Protein AF-A0A835VGP7-F1 (afdb_monomer_lite)

Organism: Vanilla planifolia (NCBI:txid51239)

Secondary structure (DSSP, 8-state):
-----TTSS-SSHHHHHHHHHHHHHHHHHTT--EEEEE---TTGGGTTSTTTHHHHHHHHHHHHHHHHHHHT-S-EEEEESSHHHHHHHHHHTTT--SEEEETTSSS-S-TT-SEEEEEE--G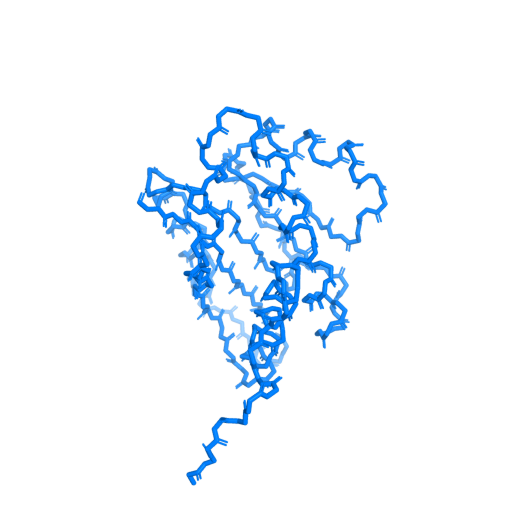GGHHHHHHHHHHTT------SS---EEEEEE---

Foldseek 3Di:
DDDDDPPNDAPDDLSLLLVLLVVVLVCVVVVNFEDEREDPDPVVAVLPDPPNVVVVLVSVLSNQVSNCVSNVDQEEEEEEADPVVQVVSCVVPVVRRYHTHYLPDPPRDDPPHAEYEYEDEDPVSVVSVVVVVVVVPPPPDDDDDDGHHYYYYYYDD

Structure (mmCIF, N/CA/C/O backbone):
data_AF-A0A835VGP7-F1
#
_entry.id   AF-A0A835VGP7-F1
#
loop_
_atom_site.group_PDB
_atom_site.id
_atom_site.type_symbol
_atom_site.label_atom_id
_atom_site.label_alt_id
_atom_site.label_comp_id
_atom_site.label_asym_id
_atom_site.label_entity_id
_atom_site.label_seq_id
_atom_site.pdbx_PDB_ins_code
_atom_site.Cartn_x
_atom_site.Cartn_y
_atom_site.Cartn_z
_atom_site.occupancy
_atom_site.B_iso_or_equiv
_atom_site.auth_seq_id
_atom_site.auth_comp_id
_atom_site.auth_asym_id
_atom_site.auth_atom_id
_atom_site.pdbx_PDB_model_num
ATOM 1 N N . MET A 1 1 ? 1.172 -31.790 -3.438 1.00 37.16 1 MET A N 1
ATOM 2 C CA . MET A 1 1 ? 2.405 -31.147 -3.930 1.00 37.16 1 MET A CA 1
ATOM 3 C C . MET A 1 1 ? 2.093 -30.675 -5.328 1.00 37.16 1 MET A C 1
ATOM 5 O O . MET A 1 1 ? 2.151 -31.468 -6.258 1.00 37.16 1 MET A O 1
ATOM 9 N N . GLU A 1 2 ? 1.618 -29.441 -5.435 1.00 39.34 2 GLU A N 1
ATOM 10 C CA . GLU A 1 2 ? 1.272 -28.847 -6.720 1.00 39.34 2 GLU A CA 1
ATOM 11 C C . GLU A 1 2 ? 2.558 -28.300 -7.335 1.00 39.34 2 GLU A C 1
ATOM 13 O O . GLU A 1 2 ? 3.303 -27.569 -6.682 1.00 39.34 2 GLU A O 1
ATOM 18 N N . VAL A 1 3 ? 2.883 -28.757 -8.541 1.00 43.88 3 VAL A N 1
ATOM 19 C CA . VAL A 1 3 ? 4.025 -28.244 -9.297 1.00 43.88 3 VAL A CA 1
ATOM 20 C C . VAL A 1 3 ? 3.570 -26.975 -9.996 1.00 43.88 3 VAL A C 1
ATOM 22 O O . VAL A 1 3 ? 2.727 -27.058 -10.887 1.00 43.88 3 VAL A O 1
ATOM 25 N N . ALA A 1 4 ? 4.132 -25.835 -9.584 1.00 40.19 4 ALA A N 1
ATOM 26 C CA . ALA A 1 4 ? 3.876 -24.547 -10.217 1.00 40.19 4 ALA A CA 1
ATOM 27 C C . ALA A 1 4 ? 4.044 -24.679 -11.737 1.00 40.19 4 ALA A C 1
ATOM 29 O O . ALA A 1 4 ? 5.073 -25.150 -12.240 1.00 40.19 4 ALA A O 1
ATOM 30 N N . SER A 1 5 ? 2.984 -24.340 -12.457 1.00 38.09 5 SER A N 1
ATOM 31 C CA . SER A 1 5 ? 2.913 -24.465 -13.897 1.00 38.09 5 SER A CA 1
ATOM 32 C C . SER A 1 5 ? 3.683 -23.320 -14.554 1.00 38.09 5 SER A C 1
ATOM 34 O O . SER A 1 5 ? 3.902 -22.256 -13.977 1.00 38.09 5 SER A O 1
ATOM 36 N N . LYS A 1 6 ? 4.061 -23.493 -15.823 1.00 42.47 6 LYS A N 1
ATOM 37 C CA . LYS A 1 6 ? 4.760 -22.450 -16.593 1.00 42.47 6 LYS A CA 1
ATOM 38 C C . LYS A 1 6 ? 3.882 -21.211 -16.896 1.00 42.47 6 LYS A C 1
ATOM 40 O O . LYS A 1 6 ? 4.333 -20.332 -17.622 1.00 42.47 6 LYS A O 1
ATOM 45 N N . GLY A 1 7 ? 2.646 -21.161 -16.386 1.00 47.03 7 GLY A N 1
ATOM 46 C CA . GLY A 1 7 ? 1.744 -20.006 -16.434 1.00 47.03 7 GLY A CA 1
ATOM 47 C C . GLY A 1 7 ? 1.668 -19.192 -15.135 1.00 47.03 7 GLY A C 1
ATOM 48 O O . GLY A 1 7 ? 0.972 -18.185 -15.123 1.00 47.03 7 GLY A O 1
ATOM 49 N N . ASP A 1 8 ? 2.372 -19.590 -14.070 1.00 59.50 8 ASP A N 1
ATOM 50 C CA . ASP A 1 8 ? 2.225 -18.979 -12.735 1.00 59.50 8 ASP A CA 1
ATOM 51 C C . ASP A 1 8 ? 3.210 -17.814 -12.487 1.00 59.50 8 ASP A C 1
ATOM 53 O O . ASP A 1 8 ? 3.236 -17.232 -11.402 1.00 59.50 8 ASP A O 1
ATOM 57 N N . LEU A 1 9 ? 4.039 -17.484 -13.486 1.00 58.50 9 LEU A N 1
ATOM 58 C CA . LEU A 1 9 ? 4.958 -16.344 -13.465 1.00 58.50 9 LEU A CA 1
ATOM 59 C C . LEU A 1 9 ? 4.364 -15.172 -14.262 1.00 58.50 9 LEU A C 1
ATOM 61 O O . LEU A 1 9 ? 3.874 -15.388 -15.374 1.00 58.50 9 LEU A O 1
ATOM 65 N N . PRO A 1 10 ? 4.440 -13.937 -13.740 1.00 65.94 10 PRO A N 1
ATOM 66 C CA . PRO A 1 10 ? 3.866 -12.768 -14.390 1.00 65.94 10 PRO A CA 1
ATOM 67 C C . PRO A 1 10 ? 4.641 -12.413 -15.666 1.00 65.94 10 PRO A C 1
ATOM 69 O O . PRO A 1 10 ? 5.865 -12.535 -15.726 1.00 65.94 10 PRO A O 1
ATOM 72 N N . SER A 1 11 ? 3.920 -11.969 -16.699 1.00 72.88 11 SER A N 1
ATOM 73 C CA . SER A 1 11 ? 4.481 -11.611 -18.012 1.00 72.88 11 SER A CA 1
ATOM 74 C C . SER A 1 11 ? 5.293 -10.316 -18.013 1.00 72.88 11 SER A C 1
ATOM 76 O O . SER A 1 11 ? 6.114 -10.100 -18.905 1.00 72.88 11 SER A O 1
ATOM 78 N N . ASP A 1 12 ? 5.041 -9.456 -17.034 1.00 81.69 12 ASP A N 1
ATOM 79 C CA . ASP A 1 12 ? 5.506 -8.079 -16.948 1.00 81.69 12 ASP A CA 1
ATOM 80 C C . ASP A 1 12 ? 5.430 -7.587 -15.491 1.00 81.69 12 ASP A C 1
ATOM 82 O O . ASP A 1 12 ? 4.983 -8.299 -14.584 1.00 81.69 12 ASP A O 1
ATOM 86 N N . LEU A 1 13 ? 5.916 -6.366 -15.265 1.00 79.25 13 LEU A N 1
ATOM 87 C CA . LEU A 1 13 ? 6.008 -5.758 -13.941 1.00 79.25 13 LEU A CA 1
ATOM 88 C C . LEU A 1 13 ? 4.621 -5.522 -13.318 1.00 79.25 13 LEU A C 1
ATOM 90 O O . LEU A 1 13 ? 4.427 -5.838 -12.148 1.00 79.25 13 LEU A O 1
ATOM 94 N N . GLU A 1 14 ? 3.638 -5.060 -14.097 1.00 86.50 14 GLU A N 1
ATOM 95 C CA . GLU A 1 14 ? 2.270 -4.819 -13.618 1.00 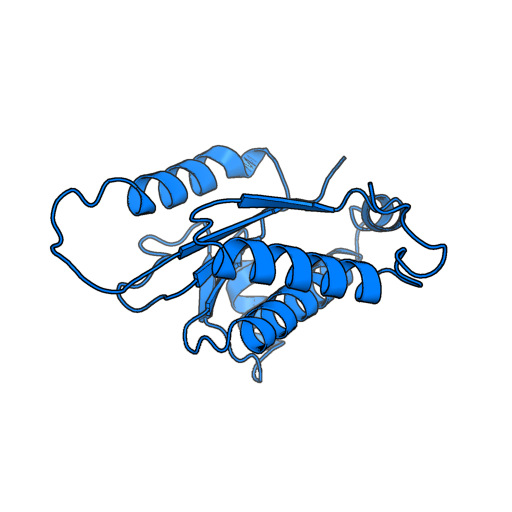86.50 14 GLU A CA 1
ATOM 96 C C . GLU A 1 14 ? 1.575 -6.127 -13.202 1.00 86.50 14 GLU A C 1
ATOM 98 O O . GLU A 1 14 ? 0.963 -6.201 -12.134 1.00 86.50 14 GLU A O 1
ATOM 103 N N . GLY A 1 15 ? 1.724 -7.193 -13.992 1.00 86.25 15 GLY A N 1
ATOM 104 C CA . GLY A 1 15 ? 1.233 -8.527 -13.655 1.00 86.25 15 GLY A CA 1
ATOM 105 C C . GLY A 1 15 ? 1.816 -9.053 -12.341 1.00 86.25 15 GLY A C 1
ATOM 106 O O . GLY A 1 15 ? 1.093 -9.665 -11.554 1.00 86.25 15 GLY A O 1
ATOM 107 N 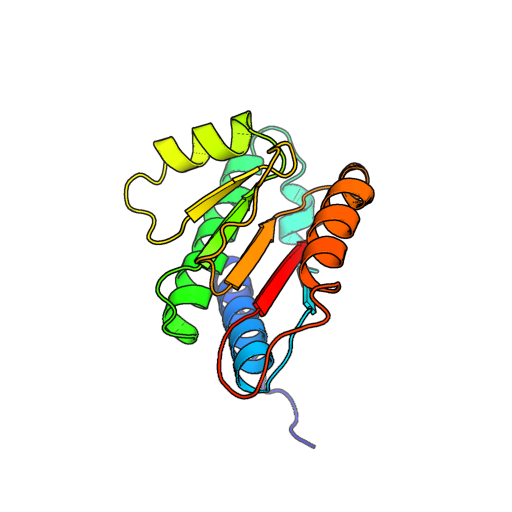N . ALA A 1 16 ? 3.088 -8.754 -12.057 1.00 85.56 16 ALA A N 1
ATOM 108 C CA . ALA A 1 16 ? 3.728 -9.111 -10.793 1.00 85.56 16 ALA A CA 1
ATOM 109 C C . ALA A 1 16 ? 3.143 -8.325 -9.608 1.00 85.56 16 ALA A C 1
ATOM 111 O O . ALA A 1 16 ? 2.883 -8.909 -8.553 1.00 85.56 16 ALA A O 1
ATOM 112 N N . ILE A 1 17 ? 2.851 -7.029 -9.794 1.00 87.88 17 ILE A N 1
ATOM 113 C CA . ILE A 1 17 ? 2.120 -6.232 -8.798 1.00 87.88 17 ILE A CA 1
ATOM 114 C C . ILE A 1 17 ? 0.751 -6.859 -8.512 1.00 87.88 17 ILE A C 1
ATOM 116 O O . ILE A 1 17 ? 0.409 -7.096 -7.355 1.00 87.88 17 ILE A O 1
ATOM 120 N N . ARG A 1 18 ? -0.027 -7.168 -9.556 1.00 89.88 18 ARG A N 1
ATOM 121 C CA . ARG A 1 18 ? -1.385 -7.720 -9.414 1.00 89.88 18 ARG A CA 1
ATOM 122 C C . ARG A 1 18 ? -1.387 -9.093 -8.740 1.00 89.88 18 ARG A C 1
ATOM 124 O O . ARG A 1 18 ? -2.232 -9.342 -7.881 1.00 89.88 18 ARG A O 1
ATOM 131 N N . GLN A 1 19 ? -0.425 -9.958 -9.061 1.00 88.00 19 GLN A N 1
ATOM 132 C CA . GLN A 1 19 ? -0.238 -11.240 -8.373 1.00 88.00 19 GLN A CA 1
ATOM 133 C C . GLN A 1 19 ? 0.111 -11.041 -6.887 1.00 88.00 19 GLN A C 1
ATOM 135 O O . GLN A 1 19 ? -0.391 -11.766 -6.027 1.00 88.00 19 GLN A O 1
ATOM 140 N N . SER A 1 20 ? 0.903 -10.017 -6.561 1.00 88.12 20 SER A N 1
ATOM 141 C CA . SER A 1 20 ? 1.198 -9.645 -5.176 1.00 88.12 20 SER A CA 1
ATOM 142 C C . SER A 1 20 ? -0.038 -9.125 -4.425 1.00 88.12 20 SER A C 1
ATOM 144 O O . SER A 1 20 ? -0.281 -9.519 -3.280 1.00 88.12 20 SER A O 1
ATOM 146 N N . SER A 1 21 ? -0.897 -8.329 -5.075 1.00 89.12 21 SER A N 1
ATOM 147 C CA . SER A 1 21 ? -2.205 -7.941 -4.524 1.00 89.12 21 SER A CA 1
ATOM 148 C C . SER A 1 21 ? -3.102 -9.158 -4.265 1.00 89.12 21 SER A C 1
ATOM 150 O O . SER A 1 21 ? -3.760 -9.212 -3.230 1.00 89.12 21 SER A O 1
ATOM 152 N N . GLN A 1 22 ? -3.099 -10.164 -5.150 1.00 90.25 22 GLN A N 1
ATOM 153 C CA . GLN A 1 22 ? -3.840 -11.425 -4.966 1.00 90.25 22 GLN A CA 1
ATOM 154 C C . GLN A 1 22 ? -3.316 -12.257 -3.790 1.00 90.25 22 GLN A C 1
ATOM 156 O O . GLN A 1 22 ? -4.114 -12.759 -2.993 1.00 90.25 22 GLN A O 1
ATOM 161 N N . ALA A 1 23 ? -1.995 -12.374 -3.637 1.00 87.12 23 ALA A N 1
ATOM 162 C CA . ALA A 1 23 ? -1.385 -13.026 -2.479 1.00 87.12 23 ALA A CA 1
ATOM 163 C C . ALA A 1 23 ? -1.734 -12.292 -1.171 1.00 87.12 23 ALA A C 1
ATOM 165 O O . ALA A 1 23 ? -2.134 -12.923 -0.192 1.00 87.12 23 ALA A O 1
ATOM 166 N N . SER A 1 24 ? -1.677 -10.957 -1.184 1.00 87.06 24 SER A N 1
ATOM 167 C CA . SER A 1 24 ? -2.021 -10.097 -0.043 1.00 87.06 24 SER A CA 1
ATOM 168 C C . SER A 1 24 ? -3.502 -10.206 0.343 1.00 87.06 24 SER A C 1
ATOM 170 O O . SER A 1 24 ? -3.826 -10.374 1.517 1.00 87.06 24 SER A O 1
ATOM 172 N N . ALA A 1 25 ? -4.407 -10.197 -0.641 1.00 86.94 25 ALA A N 1
ATOM 173 C CA . ALA A 1 25 ? -5.839 -10.402 -0.435 1.00 86.94 25 ALA A CA 1
ATOM 174 C C . ALA A 1 25 ? -6.156 -11.813 0.092 1.00 86.94 25 ALA A C 1
ATOM 176 O O . ALA A 1 25 ? -7.017 -11.971 0.953 1.00 86.94 25 ALA A O 1
ATOM 177 N N . SER A 1 26 ? -5.432 -12.838 -0.373 1.00 85.75 26 SER A N 1
ATOM 178 C CA . SER A 1 26 ? -5.572 -14.217 0.122 1.00 85.75 26 SER A CA 1
ATOM 179 C C . SER A 1 26 ? -5.092 -14.361 1.568 1.00 85.75 26 SER A C 1
ATOM 181 O O . SER A 1 26 ? -5.717 -15.064 2.361 1.00 85.75 26 SER A O 1
ATOM 183 N N . PHE A 1 27 ? -4.007 -13.669 1.930 1.00 82.50 27 PHE A N 1
ATOM 184 C CA . PHE A 1 27 ? -3.507 -13.601 3.301 1.00 82.50 27 PHE A CA 1
ATOM 185 C C . PHE A 1 27 ? -4.529 -12.936 4.236 1.00 82.50 27 PHE A C 1
ATOM 187 O O . PHE A 1 27 ? -4.907 -13.546 5.237 1.00 82.50 27 PHE A O 1
ATOM 194 N N . ILE A 1 28 ? -5.060 -11.769 3.855 1.00 82.44 28 ILE A N 1
ATOM 195 C CA . ILE A 1 28 ? -6.180 -11.092 4.535 1.00 82.44 28 ILE A CA 1
ATOM 196 C C . ILE A 1 28 ? -7.379 -12.039 4.700 1.00 82.44 28 ILE A C 1
ATOM 198 O O . ILE A 1 28 ? -7.819 -12.310 5.814 1.00 82.44 28 ILE A O 1
ATOM 202 N N . ALA A 1 29 ? -7.845 -12.662 3.613 1.00 80.75 29 ALA A N 1
ATOM 203 C CA . ALA A 1 29 ? -8.989 -13.578 3.645 1.00 80.75 29 ALA A CA 1
ATOM 204 C C . ALA A 1 29 ? -8.768 -14.823 4.533 1.00 80.75 29 ALA A C 1
ATOM 206 O O . ALA A 1 29 ? -9.735 -15.444 4.975 1.00 80.75 29 ALA A O 1
ATOM 207 N N . SER A 1 30 ? -7.511 -15.182 4.821 1.00 80.12 30 SER A N 1
ATOM 208 C CA . SER A 1 30 ? -7.144 -16.251 5.761 1.00 80.12 30 SER A CA 1
ATOM 209 C C . SER A 1 30 ? -7.076 -15.810 7.235 1.00 80.12 30 SER A C 1
ATOM 211 O O . SER A 1 30 ? -6.811 -16.639 8.106 1.00 80.12 30 SER A O 1
ATOM 213 N N . GLY A 1 31 ? -7.336 -14.530 7.531 1.00 73.81 31 GLY A N 1
ATOM 214 C CA . GLY A 1 31 ? -7.209 -13.922 8.862 1.00 73.81 31 GLY A CA 1
ATOM 215 C C . GLY A 1 31 ? -5.800 -13.402 9.174 1.00 73.81 31 GLY A C 1
ATOM 216 O O . GLY A 1 31 ? -5.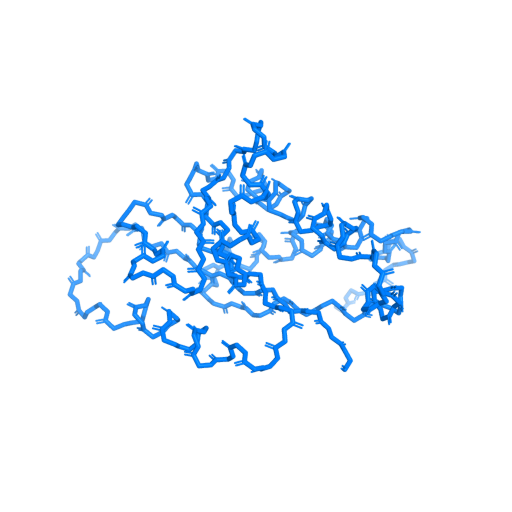417 -13.297 10.341 1.00 73.81 31 GLY A O 1
ATOM 217 N N . GLY A 1 32 ? -4.997 -13.133 8.143 1.00 71.56 32 GLY A N 1
ATOM 218 C CA . GLY A 1 32 ? -3.631 -12.643 8.262 1.00 71.56 32 GLY A CA 1
ATOM 219 C C . GLY A 1 32 ? -3.569 -11.164 8.651 1.00 71.56 32 GLY A C 1
ATOM 220 O O . GLY A 1 32 ? -3.833 -10.288 7.838 1.00 71.56 32 GLY A O 1
ATOM 221 N N . MET A 1 33 ? -3.157 -10.874 9.889 1.00 69.88 33 MET A N 1
ATOM 222 C CA . MET A 1 33 ? -3.244 -9.517 10.457 1.00 69.88 33 MET A CA 1
ATOM 223 C C . MET A 1 33 ? -2.133 -8.546 10.026 1.00 69.88 33 MET A C 1
ATOM 225 O O . MET A 1 33 ? -2.337 -7.333 10.067 1.00 69.88 33 MET A O 1
ATOM 229 N N . LYS A 1 34 ? -0.937 -9.063 9.707 1.00 75.38 34 LYS A N 1
ATOM 230 C CA . LYS A 1 34 ? 0.250 -8.284 9.315 1.00 75.38 34 LYS A CA 1
ATOM 231 C C . LYS A 1 34 ? 1.125 -9.088 8.364 1.00 75.38 34 LYS A C 1
ATOM 233 O O . LYS A 1 34 ? 1.520 -10.200 8.706 1.00 75.38 34 LYS A O 1
ATOM 238 N N . ALA A 1 35 ? 1.495 -8.494 7.237 1.00 72.00 35 ALA A N 1
ATOM 239 C CA . ALA A 1 35 ? 2.527 -9.014 6.348 1.00 72.00 35 ALA A CA 1
ATOM 240 C C . ALA A 1 35 ? 3.390 -7.876 5.795 1.00 72.00 35 ALA A C 1
ATOM 242 O O . ALA A 1 35 ? 2.939 -6.731 5.691 1.00 72.00 35 ALA A O 1
ATOM 243 N N . ILE A 1 36 ? 4.624 -8.228 5.435 1.00 74.88 36 ILE A N 1
ATOM 244 C CA . ILE A 1 36 ? 5.495 -7.415 4.591 1.00 74.88 36 ILE A CA 1
ATOM 245 C C . ILE A 1 36 ? 5.415 -8.010 3.186 1.00 74.88 36 ILE A C 1
ATOM 247 O O . ILE A 1 36 ? 5.541 -9.222 3.011 1.00 74.88 36 ILE A O 1
ATOM 251 N N . VAL A 1 37 ? 5.175 -7.153 2.204 1.00 75.12 37 VAL A N 1
ATOM 252 C CA . VAL A 1 37 ? 5.166 -7.480 0.784 1.00 75.12 37 VAL A CA 1
ATOM 253 C C . VAL A 1 37 ? 6.473 -6.972 0.190 1.00 75.12 37 VAL A C 1
ATOM 255 O O . VAL A 1 37 ? 6.635 -5.769 0.002 1.00 75.12 37 VAL A O 1
ATOM 258 N N . GLU A 1 38 ? 7.398 -7.889 -0.082 1.00 73.00 38 GLU A N 1
ATOM 259 C CA . GLU A 1 38 ? 8.678 -7.596 -0.733 1.00 73.00 38 GLU A CA 1
ATOM 260 C C . GLU A 1 38 ? 8.624 -8.015 -2.206 1.00 73.00 38 GLU A C 1
ATOM 262 O O . GLU A 1 38 ? 8.300 -9.163 -2.522 1.00 73.00 38 GLU A O 1
ATOM 267 N N . LEU A 1 39 ? 8.954 -7.101 -3.121 1.00 69.62 39 LEU A N 1
ATOM 268 C CA . LEU A 1 39 ? 8.996 -7.397 -4.555 1.00 69.62 39 LEU A CA 1
ATOM 269 C C . LEU A 1 39 ? 10.432 -7.549 -5.058 1.00 69.62 39 LEU A C 1
ATOM 271 O O . LEU A 1 39 ? 11.079 -6.589 -5.469 1.00 69.62 39 LEU A O 1
ATOM 275 N N . LEU A 1 40 ? 10.910 -8.792 -5.102 1.00 67.69 40 LEU A N 1
ATOM 276 C CA . LEU A 1 40 ? 12.229 -9.149 -5.637 1.00 67.69 40 LEU A CA 1
ATOM 277 C C . LEU A 1 40 ? 12.223 -9.228 -7.176 1.00 67.69 40 LEU A C 1
ATOM 279 O O . LEU A 1 40 ? 12.529 -10.264 -7.767 1.00 67.69 40 LEU A O 1
ATOM 283 N N . ILE A 1 41 ? 11.837 -8.133 -7.833 1.00 66.12 41 ILE A N 1
ATOM 284 C CA . ILE A 1 41 ? 11.759 -8.040 -9.294 1.00 66.12 41 ILE A CA 1
ATOM 285 C C . ILE A 1 41 ? 13.008 -7.302 -9.804 1.00 66.12 41 ILE A C 1
ATOM 287 O O . ILE A 1 41 ? 13.172 -6.128 -9.478 1.00 66.12 41 ILE A O 1
ATOM 291 N N . PRO A 1 42 ? 13.881 -7.922 -10.627 1.00 64.56 42 PRO A N 1
ATOM 292 C CA . PRO A 1 42 ? 15.122 -7.290 -11.093 1.00 64.56 42 PRO A CA 1
ATOM 293 C C . PRO A 1 42 ? 14.919 -5.943 -11.799 1.00 64.56 42 PRO A C 1
ATOM 295 O O . PRO A 1 42 ? 15.782 -5.079 -11.745 1.00 64.56 42 PRO A O 1
ATOM 298 N N . GLN A 1 43 ? 13.769 -5.743 -12.444 1.00 62.91 43 GLN A N 1
ATOM 299 C CA . GLN A 1 43 ? 13.394 -4.491 -13.095 1.00 62.91 43 GLN A CA 1
ATOM 300 C C . GLN A 1 43 ? 13.191 -3.334 -12.097 1.00 62.91 43 GLN A C 1
ATOM 302 O O . GLN A 1 43 ? 13.517 -2.199 -12.433 1.00 62.91 43 GLN A O 1
ATOM 307 N N . LEU A 1 44 ? 12.724 -3.608 -10.868 1.00 62.06 44 LEU A N 1
ATOM 308 C CA . LEU A 1 44 ? 12.546 -2.582 -9.828 1.00 62.06 44 LEU A CA 1
ATOM 309 C C . LEU A 1 44 ? 13.882 -1.988 -9.361 1.00 62.06 44 LEU A C 1
ATOM 311 O O . LEU A 1 44 ? 13.926 -0.820 -9.002 1.00 62.06 44 LEU A O 1
ATOM 315 N N . GLN A 1 45 ? 14.980 -2.746 -9.449 1.00 59.91 45 GLN A N 1
ATOM 316 C CA . GLN A 1 45 ? 16.331 -2.308 -9.057 1.00 59.91 45 GLN A CA 1
ATOM 317 C C . GLN A 1 45 ? 16.878 -1.161 -9.926 1.00 59.91 45 GLN A C 1
ATOM 319 O O . GLN A 1 45 ? 17.883 -0.542 -9.588 1.00 59.91 45 GLN A O 1
ATOM 324 N N . PHE A 1 46 ? 16.234 -0.879 -11.063 1.00 56.91 46 PHE A N 1
ATOM 325 C CA . PHE A 1 46 ? 16.550 0.270 -11.912 1.00 56.91 46 PHE A CA 1
ATOM 326 C C . PHE A 1 46 ? 15.660 1.489 -11.614 1.00 56.91 46 PHE A C 1
ATOM 328 O O . PHE A 1 46 ? 15.925 2.563 -12.155 1.00 56.91 46 PHE A O 1
ATOM 335 N N . LEU A 1 47 ? 14.634 1.356 -10.757 1.00 57.25 47 LEU A N 1
ATOM 336 C CA . LEU A 1 47 ? 13.719 2.451 -10.410 1.00 57.25 47 LEU A CA 1
ATOM 337 C C . LEU A 1 47 ? 14.247 3.389 -9.307 1.00 57.25 47 LEU A C 1
ATOM 339 O O . LEU A 1 47 ? 13.665 4.449 -9.082 1.00 57.25 47 LEU A O 1
ATOM 343 N N . ASP A 1 48 ? 15.390 3.064 -8.699 1.00 52.66 48 ASP A N 1
ATOM 344 C CA . ASP A 1 48 ? 16.123 3.955 -7.785 1.00 52.66 48 ASP A CA 1
ATOM 345 C C . ASP A 1 48 ? 16.936 5.043 -8.523 1.00 52.66 48 ASP A C 1
ATOM 347 O O . ASP A 1 48 ? 17.588 5.888 -7.905 1.00 52.66 48 ASP A O 1
ATOM 351 N N . ALA A 1 49 ? 16.904 5.055 -9.860 1.00 51.91 49 ALA A N 1
ATOM 352 C CA . ALA A 1 49 ? 17.505 6.106 -10.676 1.00 51.91 49 ALA A CA 1
ATOM 353 C C . ALA A 1 49 ? 16.665 7.401 -10.680 1.00 51.91 49 ALA A C 1
ATOM 355 O O . ALA A 1 49 ? 15.431 7.374 -10.630 1.00 51.91 49 ALA A O 1
ATOM 356 N N . GLU A 1 50 ? 17.328 8.558 -10.817 1.00 47.34 50 GLU A N 1
ATOM 357 C CA . GLU A 1 50 ? 16.655 9.859 -10.942 1.00 47.34 50 GLU A CA 1
ATOM 358 C C . GLU A 1 50 ? 15.605 9.842 -12.070 1.00 47.34 50 GLU A C 1
ATOM 360 O O . GLU A 1 50 ? 15.926 9.669 -13.245 1.00 47.34 50 GLU A O 1
ATOM 365 N N . GLY A 1 51 ? 14.338 10.050 -11.697 1.00 55.53 51 GLY A N 1
ATOM 366 C CA . GLY A 1 51 ? 13.189 10.082 -12.610 1.00 55.53 51 GLY A CA 1
ATOM 367 C C . GLY A 1 51 ? 12.264 8.863 -12.545 1.00 55.53 51 GLY A C 1
ATOM 368 O O . GLY A 1 51 ? 11.115 8.974 -12.967 1.00 55.53 51 GLY A O 1
ATOM 369 N N . ALA A 1 52 ? 12.696 7.739 -11.969 1.00 63.91 52 ALA A N 1
ATOM 370 C CA . ALA A 1 52 ? 11.919 6.497 -11.977 1.00 63.91 52 ALA A CA 1
ATOM 371 C C . ALA A 1 52 ? 10.970 6.303 -10.769 1.00 63.91 52 ALA A C 1
ATOM 373 O O . ALA A 1 52 ? 10.096 5.437 -10.800 1.00 63.91 52 ALA A 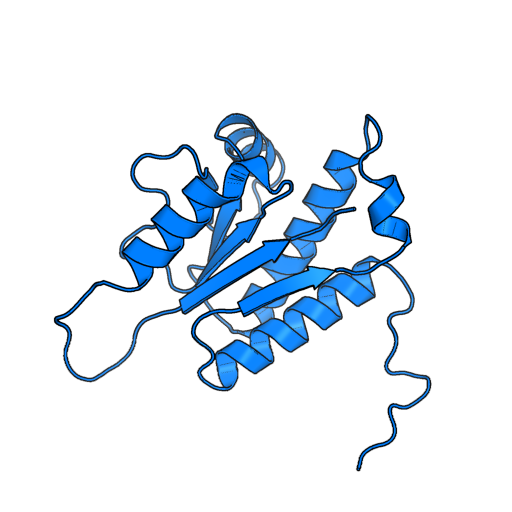O 1
ATOM 374 N N . GLN A 1 53 ? 11.020 7.194 -9.768 1.00 67.44 53 GLN A N 1
ATOM 375 C CA . GLN A 1 53 ? 10.039 7.234 -8.667 1.00 67.44 53 GLN A CA 1
ATOM 376 C C . GLN A 1 53 ? 8.582 7.313 -9.155 1.00 67.44 53 GLN A C 1
ATOM 378 O O . GLN A 1 53 ? 7.696 6.748 -8.525 1.00 67.44 53 GLN A O 1
ATOM 383 N N . GLY A 1 54 ? 8.321 7.990 -10.282 1.00 75.38 54 GLY A N 1
ATOM 384 C CA . GLY A 1 54 ? 6.974 8.076 -10.858 1.00 75.38 54 GLY A CA 1
ATOM 385 C C . GLY A 1 54 ? 6.402 6.710 -11.245 1.00 75.38 54 GLY A C 1
ATOM 386 O O . GLY A 1 54 ? 5.234 6.440 -10.988 1.00 75.38 54 GLY A O 1
ATOM 387 N N . GLU A 1 55 ? 7.235 5.823 -11.792 1.00 78.19 55 GLU A N 1
ATOM 388 C CA . GLU A 1 55 ? 6.837 4.455 -12.138 1.00 78.19 55 GLU A CA 1
ATOM 389 C C . GLU A 1 55 ? 6.568 3.627 -10.875 1.00 78.19 55 GLU A C 1
ATOM 391 O O . GLU A 1 55 ? 5.546 2.950 -10.795 1.00 78.19 55 GLU A O 1
ATOM 396 N N . LEU A 1 56 ? 7.403 3.763 -9.835 1.00 79.12 56 LEU A N 1
ATOM 397 C CA . LEU A 1 56 ? 7.157 3.132 -8.533 1.00 79.12 56 LEU A CA 1
ATOM 398 C C . LEU A 1 56 ? 5.820 3.581 -7.914 1.00 79.12 56 LEU A C 1
ATOM 400 O O . LEU A 1 56 ? 5.111 2.763 -7.319 1.00 79.12 56 LEU A O 1
ATOM 404 N N . TRP A 1 57 ? 5.442 4.854 -8.069 1.00 85.69 57 TRP A N 1
ATOM 405 C CA . TRP A 1 57 ? 4.148 5.353 -7.603 1.00 85.69 57 TRP A CA 1
ATOM 406 C C . TRP A 1 57 ? 2.979 4.755 -8.388 1.00 85.69 57 TRP A C 1
ATOM 408 O O . TRP A 1 57 ? 2.047 4.260 -7.759 1.00 85.69 57 TRP A O 1
ATOM 418 N N . GLU A 1 58 ? 3.025 4.715 -9.720 1.00 88.06 58 GLU A N 1
ATOM 419 C CA . GLU A 1 58 ? 1.958 4.085 -10.516 1.00 88.06 58 GLU A CA 1
ATOM 420 C C . GLU A 1 58 ? 1.832 2.577 -10.227 1.00 88.06 58 GLU A C 1
ATOM 422 O O . GLU A 1 58 ? 0.726 2.062 -10.065 1.00 88.06 58 GLU A O 1
ATOM 427 N N . LEU A 1 59 ? 2.947 1.865 -10.034 1.00 86.69 59 LEU A N 1
ATOM 428 C CA . LEU A 1 59 ? 2.931 0.464 -9.592 1.00 86.69 59 LEU A CA 1
ATOM 429 C C . LEU A 1 59 ? 2.335 0.316 -8.183 1.00 86.69 59 LEU A C 1
ATOM 431 O O . LEU A 1 59 ? 1.537 -0.590 -7.938 1.00 86.69 59 LEU A O 1
ATOM 435 N N . SER A 1 60 ? 2.646 1.238 -7.269 1.00 88.56 60 SER A N 1
ATOM 436 C CA . SER A 1 60 ? 2.016 1.286 -5.944 1.00 88.56 60 SER A CA 1
ATOM 437 C C . SER A 1 60 ? 0.507 1.536 -6.051 1.00 88.56 60 SER A C 1
ATOM 439 O O . SER A 1 60 ? -0.269 0.894 -5.346 1.00 88.56 60 SER A O 1
ATOM 441 N N . ARG A 1 61 ? 0.057 2.403 -6.968 1.00 92.31 61 ARG A N 1
ATOM 442 C CA . ARG A 1 61 ? -1.369 2.627 -7.250 1.00 92.31 61 ARG A CA 1
ATOM 443 C C . ARG A 1 61 ? -2.049 1.348 -7.744 1.00 92.31 61 ARG A C 1
ATOM 445 O O . ARG A 1 61 ? -3.072 0.964 -7.179 1.00 92.31 61 ARG A O 1
ATOM 452 N N . VAL A 1 62 ? -1.456 0.649 -8.718 1.00 92.19 62 VAL A N 1
ATOM 453 C CA . VAL A 1 62 ? -1.967 -0.645 -9.211 1.00 92.19 62 VAL A CA 1
ATOM 454 C C . VAL A 1 62 ? -2.084 -1.663 -8.075 1.00 92.19 62 VAL A C 1
ATOM 456 O O . VAL A 1 62 ? -3.091 -2.376 -8.011 1.00 92.19 62 VAL A O 1
ATOM 459 N N . PHE A 1 63 ? -1.108 -1.714 -7.159 1.00 91.12 63 PHE A N 1
ATOM 460 C CA . PHE A 1 63 ? -1.166 -2.593 -5.988 1.00 91.12 63 PHE A CA 1
ATOM 461 C C . PHE A 1 63 ? -2.373 -2.276 -5.102 1.00 91.12 63 PHE A C 1
ATOM 463 O O . PHE A 1 63 ? -3.141 -3.181 -4.771 1.00 91.12 63 PHE A O 1
ATOM 470 N N . LEU A 1 64 ? -2.533 -0.999 -4.734 1.00 92.94 64 LEU A N 1
ATOM 471 C CA . LEU A 1 64 ? -3.577 -0.506 -3.833 1.00 92.94 64 LEU A CA 1
ATOM 472 C C . LEU A 1 64 ? -4.980 -0.727 -4.404 1.00 92.94 64 LEU A C 1
ATOM 474 O O . LEU A 1 64 ? -5.852 -1.239 -3.703 1.00 92.94 64 LEU A O 1
ATOM 478 N N . GLU A 1 65 ? -5.200 -0.363 -5.670 1.00 93.88 65 GLU A N 1
ATOM 479 C CA . GLU A 1 65 ? -6.500 -0.497 -6.332 1.00 93.88 65 GLU A CA 1
ATOM 480 C C . GLU A 1 65 ? -6.879 -1.968 -6.522 1.00 93.88 65 GLU A C 1
ATOM 482 O O . GLU A 1 65 ? -7.985 -2.361 -6.147 1.00 93.88 65 GLU A O 1
ATOM 487 N N . SER A 1 66 ? -5.945 -2.799 -7.005 1.00 92.56 66 SER A N 1
ATOM 488 C CA . SER A 1 66 ? -6.177 -4.241 -7.174 1.00 92.56 66 SER A CA 1
ATOM 489 C C . SER A 1 66 ? -6.457 -4.918 -5.832 1.00 92.56 66 SER A C 1
ATOM 491 O O . SER A 1 66 ? -7.392 -5.704 -5.715 1.00 92.56 66 SER A O 1
ATOM 493 N N . LEU A 1 67 ? -5.674 -4.598 -4.794 1.00 90.06 67 LEU A N 1
ATOM 494 C CA . LEU A 1 67 ? -5.871 -5.131 -3.447 1.00 90.06 67 LEU A CA 1
ATOM 495 C C . LEU A 1 67 ? -7.257 -4.759 -2.910 1.00 90.06 67 LEU A C 1
ATOM 497 O O . LEU A 1 67 ? -7.980 -5.635 -2.441 1.00 90.06 67 LEU A O 1
ATOM 501 N N . LYS A 1 68 ? -7.640 -3.480 -3.017 1.00 89.56 68 LYS A N 1
ATOM 502 C CA . LYS A 1 68 ? -8.941 -2.969 -2.573 1.00 89.56 68 LYS A CA 1
ATOM 503 C C . LYS A 1 68 ? -10.108 -3.666 -3.278 1.00 89.56 68 LYS A C 1
ATOM 505 O O . LYS A 1 68 ? -11.087 -4.015 -2.618 1.00 89.56 68 LYS A O 1
ATOM 510 N N . GLU A 1 69 ? -10.011 -3.857 -4.593 1.00 92.50 69 GLU A N 1
ATOM 511 C CA . GLU A 1 69 ? -11.023 -4.554 -5.391 1.00 92.50 69 GLU A CA 1
ATOM 512 C C . GLU A 1 69 ? -11.181 -6.011 -4.935 1.00 92.50 69 GLU A C 1
ATOM 514 O O . GLU A 1 69 ? -12.299 -6.456 -4.674 1.00 92.50 69 GLU A O 1
ATOM 519 N N . LEU A 1 70 ? -10.066 -6.727 -4.754 1.00 88.62 70 LEU A N 1
ATOM 520 C CA . LEU A 1 70 ? -10.046 -8.143 -4.373 1.00 88.62 70 LEU A CA 1
ATOM 521 C C . LEU A 1 70 ? -10.635 -8.418 -2.982 1.00 88.62 70 LEU A C 1
ATOM 523 O O . LEU A 1 70 ? -11.286 -9.443 -2.790 1.00 88.62 70 LEU A O 1
ATOM 527 N N . ILE A 1 71 ? -10.412 -7.523 -2.017 1.00 86.00 71 ILE A N 1
ATOM 528 C CA . ILE A 1 71 ? -10.924 -7.664 -0.642 1.00 86.00 71 ILE A CA 1
ATOM 529 C C . ILE A 1 71 ? -12.306 -7.012 -0.438 1.00 86.00 71 ILE A C 1
ATOM 531 O O . ILE A 1 71 ? -12.941 -7.236 0.589 1.00 86.00 71 ILE A O 1
ATOM 535 N N . GLY A 1 72 ? -12.784 -6.199 -1.389 1.00 85.12 72 GLY A N 1
ATOM 536 C CA . GLY A 1 72 ? -14.101 -5.548 -1.340 1.00 85.12 72 GLY A CA 1
ATOM 537 C C . GLY A 1 72 ? -14.254 -4.422 -0.302 1.00 85.12 72 GLY A C 1
ATOM 538 O O . GLY A 1 72 ? -15.379 -4.057 0.040 1.00 85.12 72 GLY A O 1
ATOM 539 N N . ILE A 1 73 ? -13.147 -3.871 0.210 1.00 75.81 73 ILE A N 1
ATOM 540 C CA . ILE A 1 73 ? -13.121 -2.945 1.358 1.00 75.81 73 ILE A CA 1
ATOM 541 C C . ILE A 1 73 ? -13.234 -1.473 0.938 1.00 75.81 73 ILE A C 1
ATOM 543 O O . ILE A 1 73 ? -12.565 -1.001 0.010 1.00 75.81 73 ILE A O 1
ATOM 547 N N . GLN A 1 74 ? -14.041 -0.689 1.663 1.00 75.31 74 GLN A N 1
ATOM 548 C CA . GLN A 1 74 ? -14.283 0.712 1.310 1.00 75.31 74 GLN A CA 1
ATOM 549 C C . GLN A 1 74 ? -13.211 1.670 1.832 1.00 75.31 74 GLN A C 1
ATOM 551 O O . GLN A 1 74 ? -12.902 2.634 1.131 1.00 75.31 74 GLN A O 1
ATOM 556 N N . LYS A 1 75 ? -12.582 1.400 2.977 1.00 86.75 75 LYS A N 1
ATOM 557 C CA . LYS A 1 75 ? -11.645 2.328 3.630 1.00 86.75 75 LYS A CA 1
ATOM 558 C C . LYS A 1 75 ? -10.231 1.746 3.736 1.00 86.75 75 LYS A C 1
ATOM 560 O O . LYS A 1 75 ? -9.676 1.571 4.818 1.00 86.75 75 LYS A O 1
ATOM 565 N N . LEU A 1 76 ? -9.643 1.460 2.575 1.00 90.25 76 LEU A N 1
ATOM 566 C CA . LEU A 1 76 ? -8.200 1.237 2.460 1.00 90.25 76 LEU A CA 1
ATOM 567 C C . LEU A 1 76 ? -7.474 2.590 2.541 1.00 90.25 76 LEU A C 1
ATOM 569 O O . LEU A 1 76 ? -7.921 3.553 1.910 1.00 90.25 76 LEU A O 1
ATOM 573 N N . ARG A 1 77 ? -6.356 2.667 3.269 1.00 93.56 77 ARG A N 1
ATOM 574 C CA . ARG A 1 77 ? -5.503 3.862 3.361 1.00 93.56 77 ARG A CA 1
ATOM 575 C C . ARG A 1 77 ? -4.051 3.560 3.014 1.00 93.56 77 ARG A C 1
ATOM 577 O O . ARG A 1 77 ? -3.411 2.751 3.675 1.00 93.56 77 ARG A O 1
ATOM 584 N N . ALA A 1 78 ? -3.521 4.291 2.043 1.00 93.81 78 ALA A N 1
ATOM 585 C CA . ALA A 1 78 ? -2.103 4.332 1.733 1.00 93.81 78 ALA A CA 1
ATOM 586 C C . ALA A 1 78 ? -1.382 5.352 2.633 1.00 93.81 78 ALA A C 1
ATOM 588 O O . ALA A 1 78 ? -1.806 6.507 2.749 1.00 93.81 78 ALA A O 1
ATOM 589 N N . ILE A 1 79 ? -0.289 4.924 3.264 1.00 92.69 79 ILE A N 1
ATOM 590 C CA . ILE A 1 79 ? 0.635 5.780 4.012 1.00 92.69 79 ILE A CA 1
ATOM 591 C C . ILE A 1 79 ? 1.930 5.883 3.206 1.00 92.69 79 ILE A C 1
ATOM 593 O O . ILE A 1 79 ? 2.618 4.884 3.004 1.00 92.69 79 ILE A O 1
ATOM 597 N N . PHE A 1 80 ? 2.243 7.092 2.752 1.00 90.38 80 PHE A N 1
ATOM 598 C CA . PHE A 1 80 ? 3.405 7.418 1.926 1.00 90.38 80 PHE A CA 1
ATOM 599 C C . PHE A 1 80 ? 4.599 7.889 2.780 1.00 90.38 80 PHE A C 1
ATOM 601 O O . PHE A 1 80 ? 4.415 8.201 3.961 1.00 90.38 80 PHE A O 1
ATOM 608 N N . PRO A 1 81 ? 5.815 7.978 2.206 1.00 86.50 81 PRO A N 1
ATOM 609 C CA . PRO A 1 81 ? 7.040 8.288 2.953 1.00 86.50 81 PRO A CA 1
ATOM 610 C C . PRO A 1 81 ? 7.009 9.613 3.713 1.00 86.50 81 PRO A C 1
ATOM 612 O O . PRO A 1 81 ? 7.443 9.700 4.861 1.00 86.50 81 PRO A O 1
ATOM 615 N N . ASP A 1 82 ? 6.478 10.647 3.067 1.00 88.50 82 ASP A N 1
ATOM 616 C CA . ASP A 1 82 ? 6.439 12.007 3.581 1.00 88.50 82 ASP A CA 1
ATOM 617 C C . ASP A 1 82 ? 5.190 12.761 3.090 1.00 88.50 82 ASP A C 1
ATOM 619 O O . ASP A 1 82 ? 4.470 12.333 2.181 1.00 88.50 82 ASP A O 1
ATOM 623 N N . ALA A 1 83 ? 4.919 13.911 3.712 1.00 91.00 83 ALA A N 1
ATOM 624 C CA . ALA A 1 83 ? 3.737 14.718 3.415 1.00 91.00 83 ALA A CA 1
ATOM 625 C C . ALA A 1 83 ? 3.755 15.344 2.006 1.00 91.00 83 ALA A C 1
ATOM 627 O O . ALA A 1 83 ? 2.691 15.626 1.457 1.00 91.00 83 ALA A O 1
ATOM 628 N N . GLY A 1 84 ? 4.935 15.557 1.416 1.00 89.88 84 GLY A N 1
ATOM 629 C CA . GLY A 1 84 ? 5.108 16.014 0.041 1.00 89.88 84 GLY A CA 1
ATOM 630 C C . GLY A 1 84 ? 4.711 14.933 -0.960 1.00 89.88 84 GLY A C 1
ATOM 631 O O . GLY A 1 84 ? 3.870 15.201 -1.817 1.00 89.88 84 GLY A O 1
ATOM 632 N N . ALA A 1 85 ? 5.223 13.707 -0.802 1.00 88.88 85 ALA A N 1
ATOM 633 C CA . ALA A 1 85 ? 4.800 12.553 -1.601 1.00 88.88 85 ALA A CA 1
ATOM 634 C C . ALA A 1 85 ? 3.285 12.302 -1.475 1.00 88.88 85 ALA A C 1
ATOM 636 O O . ALA A 1 85 ? 2.577 12.243 -2.482 1.00 88.88 85 ALA A O 1
ATOM 637 N N . ALA A 1 86 ? 2.756 12.263 -0.245 1.00 93.00 86 ALA A N 1
ATOM 638 C CA . ALA A 1 86 ? 1.326 12.072 0.004 1.00 93.00 86 ALA A CA 1
ATOM 639 C C . ALA A 1 86 ? 0.454 13.156 -0.663 1.00 93.00 86 ALA A C 1
ATOM 641 O O . ALA A 1 86 ? -0.579 12.844 -1.257 1.00 93.00 86 ALA A O 1
ATOM 642 N N . ALA A 1 87 ? 0.855 14.431 -0.583 1.00 94.38 87 ALA A N 1
ATOM 643 C CA . ALA A 1 87 ? 0.114 15.541 -1.184 1.00 94.38 87 ALA A CA 1
ATOM 644 C C . ALA A 1 87 ? 0.209 15.563 -2.718 1.00 94.38 87 ALA A C 1
ATOM 646 O O . ALA A 1 87 ? -0.792 15.843 -3.382 1.00 94.38 87 ALA A O 1
ATOM 647 N N . LEU A 1 88 ? 1.382 15.250 -3.278 1.00 92.69 88 LEU A N 1
ATOM 648 C CA . LEU A 1 88 ? 1.611 15.170 -4.720 1.00 92.69 88 LEU A CA 1
ATOM 649 C C . LEU A 1 88 ? 0.736 14.084 -5.352 1.00 92.69 88 LEU A C 1
ATOM 651 O O . LEU A 1 88 ? -0.020 14.369 -6.280 1.00 92.69 88 LEU A O 1
ATOM 655 N N . LEU A 1 89 ? 0.786 12.868 -4.807 1.00 93.56 89 LEU A N 1
ATOM 656 C CA . LEU A 1 89 ? 0.041 11.724 -5.332 1.00 93.56 89 LEU A CA 1
ATOM 657 C C . LEU A 1 89 ? -1.467 11.894 -5.137 1.00 93.56 89 LEU A C 1
ATOM 659 O O . LEU A 1 89 ? -2.235 11.600 -6.046 1.00 93.56 89 LEU A O 1
ATOM 663 N N . LYS A 1 90 ? -1.907 12.491 -4.023 1.00 95.56 90 LYS A N 1
ATOM 664 C CA . LYS A 1 90 ? -3.318 12.861 -3.819 1.00 95.56 90 LYS A CA 1
ATOM 665 C C . LYS A 1 90 ? -3.832 13.879 -4.846 1.00 95.56 90 LYS A C 1
ATOM 667 O O . LYS A 1 90 ? -5.018 13.878 -5.163 1.00 95.56 90 LYS A O 1
ATOM 672 N N . HIS A 1 91 ? -2.971 14.770 -5.339 1.00 94.38 91 HIS A N 1
ATOM 673 C CA . HIS A 1 91 ? -3.327 15.714 -6.400 1.00 94.38 91 HIS A CA 1
ATOM 674 C C . HIS A 1 91 ? -3.305 15.057 -7.790 1.00 94.38 91 HIS A C 1
ATOM 676 O O . HIS A 1 91 ? -4.145 15.375 -8.627 1.00 94.38 91 HIS A O 1
ATOM 682 N N . GLN A 1 92 ? -2.348 14.161 -8.052 1.00 93.81 92 GLN A N 1
ATOM 683 C CA . GLN A 1 92 ? -2.227 13.456 -9.333 1.00 93.81 92 GLN A CA 1
ATOM 684 C C . GLN A 1 92 ? -3.331 12.406 -9.525 1.00 93.81 92 GLN A C 1
ATOM 686 O O . GLN A 1 92 ? -3.915 12.323 -10.602 1.00 93.81 92 GLN A O 1
ATOM 691 N N . TRP A 1 93 ? -3.668 11.657 -8.475 1.00 95.00 93 TRP A N 1
ATOM 692 C CA . TRP A 1 93 ? -4.681 10.602 -8.476 1.00 95.00 93 TRP A CA 1
ATOM 693 C C . TRP A 1 93 ? -5.988 11.086 -7.839 1.00 95.00 93 TRP A C 1
ATOM 695 O O . TRP A 1 93 ? -6.480 10.524 -6.860 1.00 95.00 93 TRP A O 1
ATOM 705 N N . GLY A 1 94 ? -6.562 12.162 -8.385 1.00 91.44 94 GLY A N 1
ATOM 706 C CA . GLY A 1 94 ? -7.830 12.733 -7.899 1.00 91.44 94 GLY A CA 1
ATOM 707 C C . GLY A 1 94 ? -9.046 11.798 -8.027 1.00 91.44 94 GLY A C 1
ATOM 708 O O . GLY A 1 94 ? -10.112 12.102 -7.495 1.00 91.44 94 GLY A O 1
ATOM 709 N N . ASP A 1 95 ? -8.883 10.676 -8.726 1.00 93.12 95 ASP A N 1
ATOM 710 C CA . ASP A 1 95 ? -9.838 9.588 -8.931 1.00 93.12 95 ASP A CA 1
ATOM 711 C C . ASP A 1 95 ? -9.585 8.357 -8.031 1.00 93.12 95 ASP A C 1
ATOM 713 O O . ASP A 1 95 ? -10.387 7.422 -8.040 1.00 93.12 95 ASP A O 1
ATOM 717 N N . ALA A 1 96 ? -8.507 8.352 -7.235 1.00 92.12 96 ALA A N 1
ATOM 718 C CA . ALA A 1 96 ? -8.164 7.240 -6.353 1.00 92.12 96 ALA A CA 1
ATOM 719 C C . ALA A 1 96 ? -9.254 6.959 -5.307 1.00 92.12 96 ALA A C 1
ATOM 721 O O . ALA A 1 96 ? -9.784 7.851 -4.640 1.00 92.12 96 ALA A O 1
ATOM 722 N N . ASN A 1 97 ? -9.541 5.675 -5.107 1.00 89.00 97 ASN A N 1
ATOM 723 C CA . ASN A 1 97 ? -10.603 5.180 -4.229 1.00 89.00 97 ASN A CA 1
ATOM 724 C C . ASN A 1 97 ? -10.101 4.778 -2.821 1.00 89.00 97 ASN A C 1
ATOM 726 O O . ASN A 1 97 ? -10.765 4.018 -2.109 1.00 89.00 97 ASN A O 1
ATOM 730 N N . PHE A 1 98 ? -8.935 5.281 -2.409 1.00 93.19 98 PHE A N 1
ATOM 731 C CA . PHE A 1 98 ? -8.285 5.005 -1.124 1.00 93.19 98 PHE A CA 1
ATOM 732 C C . PHE A 1 98 ? -7.869 6.297 -0.398 1.00 93.19 98 PHE A C 1
ATOM 734 O O . PHE A 1 98 ? -7.739 7.365 -0.994 1.00 93.19 98 PHE A O 1
ATOM 741 N N . GLY A 1 99 ? -7.683 6.209 0.920 1.00 94.50 99 GLY A N 1
ATOM 742 C CA . GLY A 1 99 ? -7.192 7.313 1.744 1.00 94.50 99 GLY A CA 1
ATOM 743 C C . GLY A 1 99 ? -5.690 7.552 1.563 1.00 94.50 99 GLY A C 1
ATOM 744 O O . GLY A 1 99 ? -4.940 6.612 1.322 1.00 94.50 99 GLY A O 1
ATOM 745 N N . PHE A 1 100 ? -5.251 8.799 1.742 1.00 95.81 100 PHE A N 1
ATOM 746 C CA . PHE A 1 100 ? -3.844 9.211 1.674 1.00 95.81 100 PHE A CA 1
ATOM 747 C C . PHE A 1 100 ? -3.402 9.766 3.030 1.00 95.81 100 PHE A C 1
ATOM 749 O O . PHE A 1 100 ? -4.080 10.640 3.579 1.00 95.81 100 PHE A O 1
ATOM 756 N N . ALA A 1 101 ? -2.259 9.303 3.527 1.00 95.06 101 ALA A N 1
ATOM 757 C CA . ALA A 1 101 ? -1.566 9.819 4.708 1.00 95.06 101 ALA A CA 1
ATOM 758 C C . ALA A 1 101 ? -0.039 9.703 4.535 1.00 95.06 101 ALA A C 1
ATOM 760 O O . ALA A 1 101 ? 0.439 9.160 3.542 1.00 95.06 101 ALA A O 1
ATOM 761 N N . SER A 1 102 ? 0.728 10.205 5.500 1.00 92.56 102 SER A N 1
ATOM 762 C CA . SER A 1 102 ? 2.195 10.184 5.524 1.00 92.56 102 SER A CA 1
ATOM 763 C C . SER A 1 102 ? 2.738 9.532 6.801 1.00 92.56 102 SER A C 1
ATOM 765 O O . SER A 1 102 ? 2.172 9.719 7.878 1.00 92.56 102 SER A O 1
ATOM 767 N N . LEU A 1 103 ? 3.891 8.855 6.733 1.00 88.69 103 LEU A N 1
ATOM 768 C CA . LEU A 1 103 ? 4.647 8.409 7.918 1.00 88.69 103 LEU A CA 1
ATOM 769 C C . LEU A 1 103 ? 4.972 9.578 8.877 1.00 88.69 103 LEU A C 1
ATOM 771 O O . LEU A 1 103 ? 5.060 9.394 10.096 1.00 88.69 103 LEU A O 1
ATOM 775 N N . SER A 1 104 ? 5.106 10.794 8.336 1.00 88.25 104 SER A N 1
ATOM 776 C CA . SER A 1 104 ? 5.347 12.032 9.087 1.00 88.25 104 SER A CA 1
ATOM 777 C C . SER A 1 104 ? 4.103 12.611 9.776 1.00 88.25 104 SER A C 1
ATOM 779 O O . SER A 1 104 ? 4.230 13.582 10.527 1.00 88.25 104 SER A O 1
ATOM 781 N N . ASP A 1 105 ? 2.901 12.085 9.519 1.00 90.69 105 ASP A N 1
ATOM 782 C CA . ASP A 1 105 ? 1.673 12.610 10.120 1.00 90.69 105 ASP A CA 1
ATOM 783 C C . ASP A 1 105 ? 1.590 12.294 11.618 1.00 90.69 105 ASP A C 1
ATOM 785 O O . ASP A 1 105 ? 2.063 11.270 12.111 1.00 90.69 105 ASP A O 1
ATOM 789 N N . ARG A 1 106 ? 0.914 13.174 12.369 1.00 87.56 106 ARG A N 1
ATOM 790 C CA . ARG A 1 106 ? 0.666 12.970 13.809 1.00 87.56 106 ARG A CA 1
ATOM 791 C C . ARG A 1 106 ? -0.340 11.854 14.101 1.00 87.56 106 ARG A C 1
ATOM 793 O O . ARG A 1 106 ? -0.316 11.292 15.190 1.00 87.56 106 ARG A O 1
ATOM 800 N N . LYS A 1 107 ? -1.251 11.590 13.160 1.00 88.56 107 LYS A N 1
ATOM 801 C CA . LYS A 1 107 ? -2.281 10.546 13.232 1.00 88.56 107 LYS A CA 1
ATOM 802 C C . LYS A 1 107 ? -2.532 10.007 11.811 1.00 88.56 107 LYS A C 1
ATOM 804 O O . LYS A 1 107 ? -3.516 10.402 11.187 1.00 88.56 107 LYS A O 1
ATOM 809 N N . PRO A 1 108 ? -1.616 9.184 11.266 1.00 88.62 108 PRO A N 1
ATOM 810 C CA . PRO A 1 108 ? -1.724 8.684 9.893 1.00 88.62 108 PRO A CA 1
ATOM 811 C C . PRO A 1 108 ? -2.881 7.689 9.731 1.00 88.62 108 PRO A C 1
ATOM 813 O O . PRO A 1 108 ? -3.535 7.662 8.690 1.00 88.62 108 PRO A O 1
ATOM 816 N N . VAL A 1 109 ? -3.177 6.927 10.787 1.00 89.50 109 VAL A N 1
ATOM 817 C CA . VAL A 1 109 ? -4.297 5.980 10.880 1.00 89.50 109 VAL A CA 1
ATOM 818 C C . VAL A 1 109 ? -5.529 6.675 11.469 1.00 89.50 109 VAL A C 1
ATOM 820 O O . VAL A 1 109 ? -5.464 7.300 12.530 1.00 89.50 109 VAL A O 1
ATOM 823 N N . GLY A 1 110 ? -6.660 6.578 10.778 1.00 84.56 110 GLY A N 1
ATOM 824 C CA . GLY A 1 110 ? -7.979 6.961 11.266 1.00 84.56 110 GLY A CA 1
ATOM 825 C C . GLY A 1 110 ? -8.687 5.802 11.971 1.00 84.56 110 GLY A C 1
ATOM 826 O O . GLY A 1 110 ? -8.429 4.640 11.692 1.00 84.56 110 GLY A O 1
ATOM 827 N N . GLU A 1 111 ? -9.627 6.130 12.858 1.00 82.25 111 GLU A N 1
ATOM 828 C CA . GLU A 1 111 ? -10.451 5.145 13.594 1.00 82.25 111 GLU A CA 1
ATOM 829 C C . GLU A 1 111 ? -11.373 4.318 12.684 1.00 82.25 111 GLU A C 1
ATOM 831 O O . GLU A 1 111 ? -11.872 3.271 13.080 1.00 82.25 111 GLU A O 1
ATOM 836 N N . ASP A 1 112 ? -11.592 4.813 11.470 1.00 83.38 112 ASP A N 1
ATOM 837 C CA . ASP A 1 112 ? -12.446 4.230 10.446 1.00 83.38 112 ASP A CA 1
ATOM 838 C C . ASP A 1 112 ? -11.689 3.337 9.446 1.00 83.38 112 ASP A C 1
ATOM 840 O O . ASP A 1 112 ? -12.348 2.694 8.636 1.00 83.38 112 ASP A O 1
ATOM 844 N N . ASP A 1 113 ? -10.350 3.323 9.430 1.00 84.88 113 ASP A N 1
ATOM 845 C CA . ASP A 1 113 ? -9.605 2.594 8.394 1.00 84.88 113 ASP A CA 1
ATOM 846 C C . ASP A 1 113 ? -9.710 1.075 8.563 1.00 84.88 113 ASP A C 1
ATOM 848 O O . ASP A 1 113 ? -9.577 0.530 9.657 1.00 84.88 113 ASP A O 1
ATOM 852 N N . GLU A 1 114 ? -9.916 0.390 7.441 1.00 85.25 114 GLU A N 1
ATOM 853 C CA . GLU A 1 114 ? -10.168 -1.050 7.402 1.00 85.25 114 GLU A CA 1
ATOM 854 C C . GLU A 1 114 ? -8.916 -1.856 7.024 1.00 85.25 114 GLU A C 1
ATOM 856 O O . GLU A 1 114 ? -8.701 -2.955 7.537 1.00 85.25 114 GLU A O 1
ATOM 861 N N . VAL A 1 115 ? -8.090 -1.288 6.135 1.00 86.69 115 VAL A N 1
ATOM 862 C CA . VAL A 1 115 ? -6.769 -1.797 5.743 1.00 86.69 115 VAL A CA 1
ATOM 863 C C . VAL A 1 115 ? -5.821 -0.618 5.576 1.00 86.69 115 VAL A C 1
ATOM 865 O O . VAL A 1 115 ? -6.037 0.248 4.727 1.00 86.69 115 VAL A O 1
ATOM 868 N N . ILE A 1 116 ? -4.740 -0.596 6.346 1.00 90.19 116 ILE A N 1
ATOM 869 C CA . ILE A 1 116 ? -3.610 0.309 6.104 1.00 90.19 116 ILE A CA 1
ATOM 870 C C . ILE A 1 116 ? -2.618 -0.364 5.148 1.00 90.19 116 ILE A C 1
ATOM 872 O O . ILE A 1 116 ? -2.355 -1.554 5.287 1.00 90.19 116 ILE A O 1
ATOM 876 N N . VAL A 1 117 ? -2.030 0.385 4.217 1.00 89.94 117 VAL A N 1
ATOM 877 C CA . VAL A 1 117 ? -0.884 -0.042 3.401 1.00 89.94 117 VAL A CA 1
ATOM 878 C C . VAL A 1 117 ? 0.222 1.000 3.538 1.00 89.94 117 VAL A C 1
ATOM 880 O O . VAL A 1 117 ? 0.079 2.124 3.062 1.00 89.94 117 VAL A O 1
ATOM 883 N N . MET A 1 118 ? 1.321 0.651 4.203 1.00 88.38 118 MET A N 1
ATOM 884 C CA . MET A 1 118 ? 2.505 1.516 4.291 1.00 88.38 118 MET A CA 1
ATOM 885 C C . MET A 1 118 ? 3.408 1.279 3.079 1.00 88.38 118 MET A C 1
ATOM 887 O O . MET A 1 118 ? 3.872 0.159 2.892 1.00 88.38 118 MET A O 1
ATOM 891 N N . ILE A 1 119 ? 3.660 2.310 2.270 1.00 85.25 119 ILE A N 1
ATOM 892 C CA . ILE A 1 119 ? 4.556 2.253 1.107 1.00 85.25 119 ILE A CA 1
ATOM 893 C C . ILE A 1 119 ? 5.905 2.831 1.531 1.00 85.25 119 ILE A C 1
ATOM 895 O O . ILE A 1 119 ? 6.026 4.037 1.756 1.00 85.25 119 ILE A O 1
ATOM 899 N N . VAL A 1 120 ? 6.900 1.957 1.688 1.00 66.50 120 VAL A N 1
ATOM 900 C CA . VAL A 1 120 ? 8.162 2.273 2.367 1.00 66.50 120 VAL A CA 1
ATOM 901 C C . VAL A 1 120 ? 9.344 2.022 1.419 1.00 66.50 120 VAL A C 1
ATOM 903 O O . VAL A 1 120 ? 9.653 0.863 1.151 1.00 66.50 120 VAL A O 1
ATOM 906 N N . PRO A 1 121 ? 10.009 3.076 0.909 1.00 55.78 121 PRO A N 1
ATOM 907 C CA . PRO A 1 121 ? 11.088 2.952 -0.073 1.00 55.78 121 PRO A CA 1
ATOM 908 C C . PRO A 1 121 ? 12.483 2.745 0.537 1.00 55.78 121 PRO A C 1
ATOM 910 O O . PRO A 1 121 ? 13.413 2.475 -0.206 1.00 55.78 121 PRO A O 1
ATOM 913 N N . ASP A 1 122 ? 12.677 2.921 1.852 1.00 63.69 122 ASP A N 1
ATOM 914 C CA . ASP A 1 122 ? 14.006 2.793 2.476 1.00 63.69 122 ASP A CA 1
ATOM 915 C C . ASP A 1 122 ? 13.930 2.371 3.957 1.00 63.69 122 ASP A C 1
ATOM 917 O O . ASP A 1 122 ? 13.014 2.733 4.702 1.00 63.69 122 ASP A O 1
ATOM 921 N N . TYR A 1 123 ? 14.954 1.639 4.396 1.00 60.31 123 TYR A N 1
ATOM 922 C CA . TYR A 1 123 ? 15.215 1.200 5.765 1.00 60.31 123 TYR A CA 1
ATOM 923 C C . TYR A 1 123 ? 15.310 2.363 6.769 1.00 60.31 123 TYR A C 1
ATOM 925 O O . TYR A 1 123 ? 14.954 2.201 7.936 1.00 60.31 123 TYR A O 1
ATOM 933 N N . GLN A 1 124 ? 15.717 3.565 6.336 1.00 65.25 124 GLN A N 1
ATOM 934 C CA . GLN A 1 124 ? 15.741 4.769 7.188 1.00 65.25 124 GLN A CA 1
ATOM 935 C C . GLN A 1 124 ? 14.375 5.120 7.802 1.00 65.25 124 GLN A C 1
ATOM 937 O O . GLN A 1 124 ? 14.306 5.838 8.799 1.00 65.25 124 GLN A O 1
ATOM 942 N N . MET A 1 125 ? 13.282 4.615 7.227 1.00 71.75 125 MET A N 1
ATOM 943 C CA . MET A 1 125 ? 11.916 4.891 7.673 1.00 71.75 125 MET A CA 1
ATOM 944 C C . MET A 1 125 ? 11.372 3.840 8.656 1.00 71.75 125 MET A C 1
ATOM 946 O O . MET A 1 125 ? 10.245 3.988 9.133 1.00 71.75 125 MET A O 1
ATOM 950 N N . LEU A 1 126 ? 12.161 2.812 9.000 1.00 74.62 126 LEU A N 1
ATOM 951 C CA . LEU A 1 126 ? 11.741 1.679 9.833 1.00 74.62 126 LEU A CA 1
ATOM 952 C C . LEU A 1 126 ? 11.130 2.110 11.178 1.00 74.62 126 LEU A C 1
ATOM 954 O O . LEU A 1 126 ? 10.064 1.619 11.532 1.00 74.62 126 LEU A O 1
ATOM 958 N N . GLU A 1 127 ? 11.718 3.084 11.882 1.00 77.81 127 GLU A N 1
ATOM 959 C CA . GLU A 1 127 ? 11.192 3.572 13.173 1.00 77.81 127 GLU A CA 1
ATOM 960 C C . GLU A 1 127 ? 9.752 4.115 13.051 1.00 77.81 127 GLU A C 1
ATOM 962 O O . GLU A 1 127 ? 8.910 3.900 13.927 1.00 77.81 127 GLU A O 1
ATOM 967 N N . TYR A 1 128 ? 9.422 4.781 11.938 1.00 79.38 128 TYR A N 1
ATOM 968 C CA . TYR A 1 128 ? 8.070 5.287 11.686 1.00 79.38 128 TYR A CA 1
ATOM 969 C C . TYR A 1 128 ? 7.081 4.146 11.424 1.00 79.38 128 TYR A C 1
ATOM 971 O O . TYR A 1 128 ? 5.952 4.188 11.920 1.00 79.38 128 TYR A O 1
ATOM 979 N N . VAL A 1 129 ? 7.518 3.125 10.683 1.00 80.81 129 VAL A N 1
ATOM 980 C CA . VAL A 1 129 ? 6.745 1.911 10.382 1.00 80.81 129 VAL A CA 1
ATOM 981 C C . VAL A 1 129 ? 6.480 1.118 11.660 1.00 80.81 129 VAL A C 1
ATOM 983 O O . VAL A 1 129 ? 5.332 0.783 11.942 1.00 80.81 129 VAL A O 1
ATOM 986 N N . GLU A 1 130 ? 7.503 0.887 12.485 1.00 80.50 130 GLU A N 1
ATOM 987 C CA . GLU A 1 130 ? 7.392 0.211 13.782 1.00 80.50 130 GLU A CA 1
ATOM 988 C C . GLU A 1 130 ? 6.469 0.972 14.744 1.00 80.50 130 GLU A C 1
ATOM 990 O O . GLU A 1 130 ? 5.611 0.368 15.394 1.00 80.50 130 GLU A O 1
ATOM 995 N N . ARG A 1 131 ? 6.571 2.306 14.799 1.00 83.62 131 ARG A N 1
ATOM 996 C CA . ARG A 1 131 ? 5.690 3.166 15.607 1.00 83.62 131 ARG A CA 1
ATOM 997 C C . ARG A 1 131 ? 4.220 3.064 15.191 1.00 83.62 131 ARG A C 1
ATOM 999 O O . ARG A 1 131 ? 3.344 3.037 16.051 1.00 83.62 131 ARG A O 1
ATOM 1006 N N . ILE A 1 132 ? 3.926 3.015 13.893 1.00 83.44 132 ILE A N 1
ATOM 1007 C CA . ILE A 1 132 ? 2.549 2.854 13.396 1.00 83.44 132 ILE A CA 1
ATOM 1008 C C . ILE A 1 132 ? 2.067 1.413 13.634 1.00 83.44 132 ILE A C 1
ATOM 1010 O O . ILE A 1 132 ? 0.981 1.198 14.170 1.00 83.44 132 ILE A O 1
ATOM 1014 N N . ALA A 1 133 ? 2.900 0.414 13.334 1.00 79.69 133 ALA A N 1
ATOM 1015 C CA . ALA A 1 133 ? 2.581 -1.001 13.513 1.00 79.69 133 ALA A CA 1
ATOM 1016 C C . ALA A 1 133 ? 2.368 -1.405 14.986 1.00 79.69 133 ALA A C 1
ATOM 1018 O O . ALA A 1 133 ? 1.595 -2.329 15.252 1.00 79.69 133 ALA A O 1
ATOM 1019 N N . SER A 1 134 ? 3.029 -0.743 15.941 1.00 77.38 134 SER A N 1
ATOM 1020 C CA . SER A 1 134 ? 2.834 -0.940 17.390 1.00 77.38 134 SER A CA 1
ATOM 1021 C C . SER A 1 134 ? 1.545 -0.291 17.897 1.00 77.38 134 SER A C 1
ATOM 1023 O O . SER A 1 134 ? 0.786 -0.950 18.605 1.00 77.38 134 SER A O 1
ATOM 1025 N N . GLN A 1 135 ? 1.206 0.922 17.442 1.00 74.75 135 GLN A N 1
ATOM 1026 C CA . GLN A 1 135 ? -0.099 1.547 17.726 1.00 74.75 135 GLN A CA 1
ATOM 1027 C C . GLN A 1 135 ? -1.279 0.673 17.273 1.00 74.75 135 GLN A C 1
ATOM 1029 O O . GLN A 1 135 ? -2.301 0.618 17.947 1.00 74.75 135 GLN A O 1
ATOM 1034 N N . LEU A 1 136 ? -1.114 -0.061 16.170 1.00 71.50 136 LEU A N 1
ATOM 1035 C CA . LEU A 1 136 ? -2.082 -1.040 15.663 1.00 71.50 136 LEU A CA 1
ATOM 1036 C C . LEU A 1 136 ? -2.110 -2.370 16.452 1.00 71.50 136 LEU A C 1
ATOM 1038 O O . LEU A 1 136 ? -2.940 -3.226 16.168 1.00 71.50 136 LEU A O 1
ATOM 1042 N N . SER A 1 137 ? -1.204 -2.572 17.416 1.00 56.28 137 SER A N 1
ATOM 1043 C CA . SER A 1 137 ? -1.090 -3.807 18.219 1.00 56.28 137 SER A CA 1
ATOM 1044 C C . SER A 1 137 ? -1.664 -3.665 19.628 1.00 56.28 137 SER A C 1
ATOM 1046 O O . SER A 1 137 ? -2.269 -4.602 20.141 1.00 56.28 137 SER A O 1
ATOM 1048 N N . ASP A 1 138 ? -1.474 -2.501 20.253 1.00 45.88 138 ASP A N 1
ATOM 1049 C CA . ASP A 1 138 ? -1.652 -2.309 21.699 1.00 45.88 138 ASP A CA 1
ATOM 1050 C C . ASP A 1 138 ? -3.048 -1.790 22.107 1.00 45.88 138 ASP A C 1
ATOM 1052 O O . ASP A 1 138 ? -3.180 -1.062 23.089 1.00 45.88 138 ASP A O 1
ATOM 1056 N N . PHE A 1 139 ? -4.117 -2.170 21.396 1.00 36.06 139 PHE A N 1
ATOM 1057 C CA . PHE A 1 139 ? -5.503 -1.901 21.820 1.00 36.06 139 PHE A CA 1
ATOM 1058 C C . PHE A 1 139 ? -6.041 -3.057 22.693 1.00 36.06 139 PHE A C 1
ATOM 1060 O O . PHE A 1 139 ? -6.557 -4.038 22.158 1.00 36.06 139 PHE A O 1
ATOM 1067 N N . PRO A 1 140 ? -5.986 -2.992 24.044 1.00 31.45 140 PRO A N 1
ATOM 1068 C CA . PRO A 1 140 ? -6.105 -4.190 24.887 1.00 31.45 140 PRO A CA 1
ATOM 1069 C C . PRO A 1 140 ? -7.556 -4.541 25.253 1.00 31.45 140 PRO A C 1
ATOM 1071 O O . PRO A 1 140 ? -7.803 -5.448 26.053 1.00 31.45 140 PRO A O 1
ATOM 1074 N N . HIS A 1 141 ? -8.528 -3.778 24.745 1.00 29.16 141 HIS A N 1
ATOM 1075 C CA . HIS A 1 141 ? -9.912 -3.784 25.211 1.00 29.16 141 HIS A CA 1
ATOM 1076 C C . HIS A 1 141 ? -10.906 -3.576 24.062 1.00 29.16 141 HIS A C 1
ATOM 1078 O O . HIS A 1 141 ? 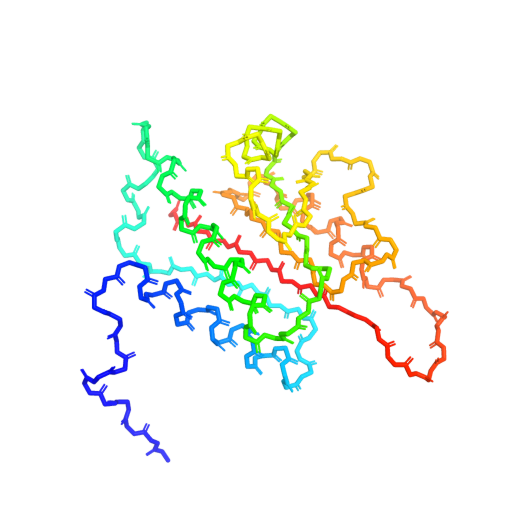-11.487 -2.499 23.954 1.00 29.16 141 HIS A O 1
ATOM 1084 N N . PHE A 1 142 ? -11.199 -4.606 23.263 1.00 26.69 142 PHE A N 1
ATOM 1085 C CA . PHE A 1 142 ? -12.521 -4.669 22.631 1.00 26.69 142 PHE A CA 1
ATOM 1086 C C . PHE A 1 142 ? -13.076 -6.090 22.518 1.00 26.69 142 PHE A C 1
ATOM 1088 O O . PHE A 1 142 ? -12.361 -7.066 22.300 1.00 26.69 142 PHE A O 1
ATOM 1095 N N . TYR A 1 143 ? -14.384 -6.200 22.740 1.00 23.02 143 TYR A N 1
ATOM 1096 C CA . TYR A 1 143 ? -15.112 -7.461 22.769 1.00 23.02 143 TYR A CA 1
ATOM 1097 C C . TYR A 1 143 ? -15.585 -7.847 21.363 1.00 23.02 143 TYR A C 1
ATOM 1099 O O . TYR A 1 143 ? -16.230 -7.052 20.694 1.00 23.02 143 TYR A O 1
ATOM 1107 N N . ARG A 1 144 ? -15.412 -9.127 21.012 1.00 23.52 144 ARG A N 1
ATOM 1108 C CA . ARG A 1 144 ? -16.395 -9.944 20.273 1.00 23.52 144 ARG A CA 1
ATOM 1109 C C . ARG A 1 144 ? -17.099 -9.276 19.065 1.00 23.52 144 ARG A C 1
ATOM 1111 O O . ARG A 1 144 ? -18.315 -9.099 19.100 1.00 23.52 144 ARG A O 1
ATOM 1118 N N . GLY A 1 145 ? -16.374 -9.093 17.959 1.00 24.23 145 GLY A N 1
ATOM 1119 C CA . GLY A 1 145 ? -16.959 -9.039 16.608 1.00 24.23 145 GLY A CA 1
ATOM 1120 C C . GLY A 1 145 ? -16.513 -7.869 15.723 1.00 24.23 145 GLY A C 1
ATOM 1121 O O . GLY A 1 145 ? -16.870 -6.732 16.006 1.00 24.23 145 GLY A O 1
ATOM 1122 N N . LEU A 1 146 ? -15.885 -8.219 14.587 1.00 29.41 146 LEU A N 1
ATOM 1123 C CA . LEU A 1 146 ? -15.466 -7.358 13.461 1.00 29.41 146 LEU A CA 1
ATOM 1124 C C . LEU A 1 146 ? -14.333 -6.334 13.758 1.00 29.41 146 LEU A C 1
ATOM 1126 O O . LEU A 1 146 ? -14.067 -6.039 14.919 1.00 29.41 146 LEU A O 1
ATOM 1130 N N . PHE A 1 147 ? -13.716 -5.804 12.679 1.00 27.89 147 PHE A N 1
ATOM 1131 C CA . PHE A 1 147 ? -12.692 -4.727 12.591 1.00 27.89 147 PHE A CA 1
ATOM 1132 C C . PHE A 1 147 ? -11.260 -5.059 13.152 1.00 27.89 147 PHE A C 1
ATOM 1134 O O . PHE A 1 147 ? -11.179 -5.566 14.265 1.00 27.89 147 PHE A O 1
ATOM 1141 N N . HIS A 1 148 ? -10.074 -4.788 12.545 1.00 34.12 148 HIS A N 1
ATOM 1142 C CA . HIS A 1 148 ? -9.596 -4.548 11.148 1.00 34.12 148 HIS A CA 1
ATOM 1143 C C . HIS A 1 148 ? -8.048 -4.760 10.991 1.00 34.12 148 HIS A C 1
ATOM 1145 O O . HIS A 1 148 ? -7.425 -5.265 11.924 1.00 34.12 148 HIS A O 1
ATOM 1151 N N . GLU A 1 149 ? -7.427 -4.450 9.828 1.00 33.44 149 GLU A N 1
ATOM 1152 C CA . GLU A 1 149 ? -6.114 -4.998 9.379 1.00 33.44 149 GLU A CA 1
ATOM 1153 C C . GLU A 1 149 ? -5.066 -3.976 8.845 1.00 33.44 149 GLU A C 1
ATOM 1155 O O . GLU A 1 149 ? -5.334 -2.785 8.673 1.00 33.44 149 GLU A O 1
ATOM 1160 N N . THR A 1 150 ? -3.820 -4.420 8.580 1.00 36.56 150 THR A N 1
ATOM 1161 C CA . THR A 1 150 ? -2.718 -3.596 8.015 1.00 36.56 150 THR A CA 1
ATOM 1162 C C . THR A 1 150 ? -1.641 -4.414 7.275 1.00 36.56 150 THR A C 1
ATOM 1164 O O . THR A 1 150 ? -1.204 -5.460 7.746 1.00 36.56 150 THR A O 1
ATOM 1167 N N . LEU A 1 151 ? -1.134 -3.879 6.159 1.00 35.56 151 LEU A N 1
ATOM 1168 C CA . LEU A 1 151 ? -0.022 -4.381 5.340 1.00 35.56 151 LEU A CA 1
ATOM 1169 C C . LEU A 1 151 ? 1.109 -3.337 5.209 1.00 35.56 151 LEU A C 1
ATOM 1171 O O . LEU A 1 151 ? 0.888 -2.130 5.333 1.00 35.56 151 LEU A O 1
ATOM 1175 N N . ALA A 1 152 ? 2.323 -3.797 4.902 1.00 36.03 152 ALA A N 1
ATOM 1176 C CA . ALA A 1 152 ? 3.462 -2.950 4.538 1.00 36.03 152 ALA A CA 1
ATOM 1177 C C . ALA A 1 152 ? 4.102 -3.440 3.230 1.00 36.03 152 ALA A C 1
ATOM 1179 O O . ALA A 1 152 ? 4.202 -4.643 3.007 1.00 36.03 152 ALA A O 1
ATOM 1180 N N . PHE A 1 153 ? 4.539 -2.514 2.383 1.00 35.56 153 PHE A N 1
ATOM 1181 C CA . PHE A 1 153 ? 5.165 -2.765 1.087 1.00 35.56 153 PHE A CA 1
ATOM 1182 C C . PHE A 1 153 ? 6.603 -2.243 1.108 1.00 35.56 153 PHE A C 1
ATOM 1184 O O . PHE A 1 153 ? 6.830 -1.091 1.489 1.00 35.56 153 PHE A O 1
ATOM 1191 N N . TRP A 1 154 ? 7.548 -3.083 0.684 1.00 37.34 154 TRP A N 1
ATOM 1192 C CA . TRP A 1 154 ? 8.967 -2.755 0.593 1.00 37.34 154 TRP A CA 1
ATOM 1193 C C . TRP A 1 154 ? 9.516 -3.148 -0.783 1.00 37.34 154 TRP A C 1
ATOM 1195 O O . TRP A 1 154 ? 9.233 -4.227 -1.311 1.00 37.34 154 TRP A O 1
ATOM 1205 N N . GLY A 1 155 ? 10.320 -2.265 -1.359 1.00 24.55 155 GLY A N 1
ATOM 1206 C CA . GLY A 1 155 ? 11.147 -2.547 -2.523 1.00 24.55 155 GLY A CA 1
ATOM 1207 C C . GLY A 1 155 ? 12.528 -1.974 -2.255 1.00 24.55 155 GLY A C 1
ATOM 1208 O O . GLY A 1 155 ? 12.622 -0.877 -1.711 1.00 24.55 155 GLY A O 1
ATOM 1209 N N . GLY A 1 156 ? 13.579 -2.711 -2.603 1.00 29.50 156 GLY A N 1
ATOM 1210 C CA . GLY A 1 156 ? 14.936 -2.225 -2.406 1.00 29.50 156 GLY A CA 1
ATOM 1211 C C . GLY A 1 156 ? 16.025 -3.145 -2.940 1.00 29.50 156 GLY A C 1
ATOM 1212 O O . GLY A 1 156 ? 15.795 -4.319 -3.262 1.00 29.50 156 GLY A O 1
ATOM 1213 N N . LEU A 1 157 ? 17.223 -2.567 -2.973 1.00 30.53 157 LEU A N 1
ATOM 1214 C CA . LEU A 1 157 ? 18.526 -3.222 -2.899 1.00 30.53 157 LEU A CA 1
ATOM 1215 C C . LEU A 1 157 ? 19.351 -2.549 -1.793 1.00 30.53 157 LEU A C 1
ATOM 1217 O O . LEU A 1 157 ? 19.297 -1.304 -1.711 1.00 30.53 157 LEU A O 1
#

InterPro domains:
  IPR018962 Domain of unknown function DUF1995 [PF09353] (10-138)
  IPR053021 Chloroplastic Adenylate Kinase [PTHR35509] (8-139)

Sequence (157 aa):
MEVASKGDLPSDLEGAIRQSSQASASFIASGGMKAIVELLIPQLQFLDAEGAQGELWELSRVFLESLKELIGIQKLRAIFPDAGAAALLKHQWGDANFGFASLSDRKPVGEDDEVIVMIVPDYQMLEYVERIASQLSDFPHFYRGLFHETLAFWGGL

pLDDT: mean 73.11, std 20.96, range [23.02, 95.81]

Radius of gyration: 15.93 Å; chains: 1; bounding box: 36×47×43 Å